Protein AF-A0A2S0XID5-F1 (afdb_monomer)

Sequence (133 aa):
MASIFAFRTRSPDRDRETDVTRFEQLARSLDQLTSEIEAERTGIRNRYEAVSANAAFLVEAMDNSEASSRRADDMDRWTESLKTCLRRIEALGRQTELIAGLRHALDTFVDEGRKADEGSSAASAPEEVRHRP

Structure (mmCIF, N/CA/C/O backbone):
data_AF-A0A2S0XID5-F1
#
_entry.id   AF-A0A2S0XID5-F1
#
loop_
_atom_site.group_PDB
_atom_site.id
_atom_site.type_symbol
_atom_site.label_atom_id
_atom_site.label_alt_id
_atom_site.label_comp_id
_atom_site.label_asym_id
_atom_site.label_entity_id
_atom_site.label_seq_id
_atom_site.pdbx_PDB_ins_code
_atom_site.Cartn_x
_atom_site.Cartn_y
_atom_site.Cartn_z
_atom_site.occupancy
_atom_site.B_iso_or_equiv
_atom_site.auth_seq_id
_atom_site.auth_comp_id
_atom_site.auth_asym_id
_atom_site.auth_atom_id
_atom_site.pdbx_PDB_model_num
ATOM 1 N N . MET A 1 1 ? -42.193 20.534 39.335 1.00 39.78 1 MET A N 1
ATOM 2 C CA . MET A 1 1 ? -41.598 20.569 37.981 1.00 39.78 1 MET A CA 1
ATOM 3 C C . MET A 1 1 ? -40.272 19.816 38.043 1.00 39.78 1 MET A C 1
ATOM 5 O O . MET A 1 1 ? -39.252 20.428 38.319 1.00 39.78 1 MET A O 1
ATOM 9 N N . ALA A 1 2 ? -40.297 18.483 37.934 1.00 44.16 2 ALA A N 1
ATOM 10 C CA . ALA A 1 2 ? -39.084 17.663 37.983 1.00 44.16 2 ALA A CA 1
ATOM 11 C C . ALA A 1 2 ? -38.532 17.486 36.560 1.00 44.16 2 ALA A C 1
ATOM 13 O 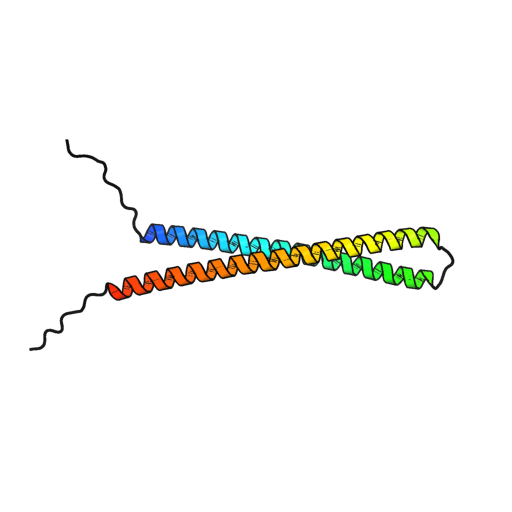O . ALA A 1 2 ? -39.276 17.186 35.631 1.00 44.16 2 ALA A O 1
ATOM 14 N N . SER A 1 3 ? -37.240 17.762 36.421 1.00 50.66 3 SER A N 1
ATOM 15 C CA . SER A 1 3 ? -36.472 17.859 35.180 1.00 50.66 3 SER A CA 1
ATOM 16 C C . SER A 1 3 ? -36.488 16.561 34.355 1.00 50.66 3 SER A C 1
ATOM 18 O O . SER A 1 3 ? -36.149 15.501 34.870 1.00 50.66 3 SER A O 1
ATOM 20 N N . ILE A 1 4 ? -36.851 16.655 33.068 1.00 58.62 4 ILE A N 1
ATOM 21 C CA . ILE A 1 4 ? -36.935 15.539 32.094 1.00 58.62 4 ILE A CA 1
ATOM 22 C C . ILE A 1 4 ? -35.609 15.366 31.317 1.00 58.62 4 ILE A C 1
ATOM 24 O O . ILE A 1 4 ? -35.557 14.759 30.252 1.00 58.62 4 ILE A O 1
ATOM 28 N N . PHE A 1 5 ? -34.479 15.826 31.857 1.00 55.66 5 PHE A N 1
ATOM 29 C CA . PHE A 1 5 ? -33.171 15.415 31.336 1.00 55.66 5 PHE A CA 1
ATOM 30 C C . PHE A 1 5 ? -32.805 14.027 31.870 1.00 55.66 5 PHE A C 1
ATOM 32 O O . PHE A 1 5 ? -31.845 13.853 32.615 1.00 55.66 5 PHE A O 1
ATOM 39 N N . ALA A 1 6 ? -33.591 13.020 31.490 1.00 58.75 6 ALA A N 1
ATOM 40 C CA . ALA A 1 6 ? -33.155 11.639 31.586 1.00 58.75 6 ALA A CA 1
ATOM 41 C C . ALA A 1 6 ? -32.039 11.456 30.552 1.00 58.75 6 ALA A C 1
ATOM 43 O O . ALA A 1 6 ? -32.308 11.242 29.368 1.00 58.75 6 ALA A O 1
ATOM 44 N N . PHE A 1 7 ? -30.787 11.597 30.990 1.00 59.16 7 PHE A N 1
ATOM 45 C CA . PHE A 1 7 ? -29.628 11.114 30.249 1.00 59.16 7 PHE A CA 1
ATOM 46 C C . PHE A 1 7 ? -29.895 9.632 29.961 1.00 59.16 7 PHE A C 1
ATOM 48 O O . PHE A 1 7 ? -29.824 8.793 30.856 1.00 59.16 7 PHE A O 1
ATOM 55 N N . ARG A 1 8 ? -30.326 9.309 28.736 1.00 60.53 8 ARG A N 1
ATOM 56 C CA . ARG A 1 8 ? -30.505 7.922 28.303 1.00 60.53 8 ARG A CA 1
ATOM 57 C C . ARG A 1 8 ? -29.113 7.356 28.097 1.00 60.53 8 ARG A C 1
ATOM 59 O O . ARG A 1 8 ? -28.554 7.466 27.010 1.00 60.53 8 ARG A O 1
ATOM 66 N N . THR A 1 9 ? -28.537 6.828 29.168 1.00 64.31 9 THR A N 1
ATOM 67 C CA . THR A 1 9 ? -27.243 6.159 29.135 1.00 64.31 9 THR A CA 1
ATOM 68 C C . THR A 1 9 ? -27.354 4.998 28.155 1.00 64.31 9 THR A C 1
ATOM 70 O O . THR A 1 9 ? -28.196 4.112 28.313 1.00 64.31 9 THR A O 1
ATOM 73 N N . ARG A 1 10 ? -26.578 5.064 27.073 1.00 67.19 10 ARG A N 1
ATOM 74 C CA . ARG A 1 10 ? -26.537 4.019 26.051 1.00 67.19 10 ARG A CA 1
ATOM 75 C C . ARG A 1 10 ? -25.951 2.751 26.682 1.00 67.19 10 ARG A C 1
ATOM 77 O O . ARG A 1 10 ? -25.130 2.839 27.591 1.00 67.19 10 ARG A O 1
ATOM 84 N N . SER A 1 11 ? -26.422 1.577 26.261 1.00 78.56 11 SER A N 1
ATOM 85 C CA . SER A 1 11 ? -25.926 0.306 26.798 1.00 78.56 11 SER A CA 1
ATOM 86 C C . SER A 1 11 ? -24.463 0.096 26.377 1.00 78.56 11 SER A C 1
ATOM 88 O O . SER A 1 11 ? -24.213 0.134 25.166 1.00 78.56 11 SER A O 1
ATOM 90 N N . PRO A 1 12 ? -23.542 -0.207 27.309 1.00 80.06 12 PRO A N 1
ATOM 91 C CA . PRO A 1 12 ? -22.128 -0.452 27.007 1.00 80.06 12 PRO A CA 1
ATOM 92 C C . PRO A 1 12 ? -21.903 -1.486 25.895 1.00 80.06 12 PRO A C 1
ATOM 94 O O . PRO A 1 12 ? -21.036 -1.309 25.047 1.00 80.06 12 PRO A O 1
ATOM 97 N N . ASP A 1 13 ? -22.749 -2.516 25.826 1.00 79.88 13 ASP A N 1
ATOM 98 C CA . ASP A 1 13 ? -22.648 -3.565 24.804 1.00 79.88 13 ASP A CA 1
ATOM 99 C C . ASP A 1 13 ? -22.875 -3.046 23.378 1.00 79.88 13 ASP A C 1
ATOM 101 O O . ASP A 1 13 ? -22.225 -3.502 22.440 1.00 79.88 13 ASP A O 1
ATOM 105 N N . ARG A 1 14 ? -23.742 -2.041 23.196 1.00 82.31 14 ARG A N 1
ATOM 106 C CA . ARG A 1 14 ? -23.951 -1.423 21.874 1.00 82.31 14 ARG A CA 1
ATOM 107 C C . ARG A 1 14 ? -22.812 -0.505 21.471 1.00 82.31 14 ARG A C 1
ATOM 109 O O . ARG A 1 14 ? -22.564 -0.342 20.277 1.00 82.31 14 ARG A O 1
ATOM 116 N N . ASP A 1 15 ? -22.152 0.120 22.438 1.00 86.38 15 ASP A N 1
ATOM 117 C CA . ASP A 1 15 ? -20.970 0.925 22.148 1.00 86.38 15 ASP A CA 1
ATOM 118 C C . ASP A 1 15 ? -19.814 0.006 21.724 1.00 86.38 15 ASP A C 1
ATOM 120 O O . ASP A 1 15 ? -19.238 0.238 20.663 1.00 86.38 15 ASP A O 1
ATOM 124 N N . ARG A 1 16 ? -19.616 -1.129 22.415 1.00 83.75 16 ARG A N 1
ATOM 125 C CA . ARG A 1 16 ? -18.680 -2.191 21.996 1.00 83.75 16 ARG A CA 1
ATOM 126 C C . ARG A 1 16 ? -18.968 -2.718 20.590 1.00 83.75 16 ARG A C 1
ATOM 128 O O . ARG A 1 16 ? -18.064 -2.786 19.766 1.00 83.75 16 ARG A O 1
ATOM 135 N N . GLU A 1 17 ? -20.220 -3.058 20.285 1.00 87.12 17 GLU A N 1
ATOM 136 C CA . GLU A 1 17 ? -20.625 -3.526 18.948 1.00 87.12 17 GLU A CA 1
ATOM 137 C C . GLU A 1 17 ? -20.332 -2.474 17.860 1.00 87.12 17 GLU A C 1
ATOM 139 O O . GLU A 1 17 ? -19.851 -2.791 16.766 1.00 87.12 17 GLU A O 1
ATOM 144 N N . THR A 1 18 ? -20.578 -1.198 18.176 1.00 90.94 18 THR A N 1
ATOM 145 C CA . THR A 1 18 ? -20.274 -0.086 17.267 1.00 90.94 18 THR A CA 1
ATOM 146 C C . THR A 1 18 ? -18.766 0.029 17.032 1.00 90.94 18 THR A C 1
ATOM 148 O O . THR A 1 18 ? -18.340 0.238 15.895 1.00 90.94 18 THR A O 1
ATOM 151 N N . ASP A 1 19 ? -17.955 -0.120 18.076 1.00 91.75 19 ASP A N 1
ATOM 152 C CA . ASP A 1 19 ? -16.497 -0.038 17.981 1.00 91.75 19 ASP A CA 1
ATOM 153 C C . ASP A 1 19 ? -15.906 -1.208 17.192 1.00 91.75 19 ASP A C 1
ATOM 155 O O . ASP A 1 19 ? -15.104 -0.979 16.286 1.00 91.75 19 ASP A O 1
ATOM 159 N N . VAL A 1 20 ? -16.386 -2.436 17.417 1.00 91.50 20 VAL A N 1
ATOM 160 C CA . VAL A 1 20 ? -16.025 -3.609 16.599 1.00 91.50 20 VAL A CA 1
ATOM 161 C C . VAL A 1 20 ? -16.298 -3.338 15.120 1.00 91.50 20 VAL A C 1
ATOM 163 O O . VAL A 1 20 ? -15.405 -3.494 14.289 1.00 91.50 20 VAL A O 1
ATOM 166 N N . THR A 1 21 ? -17.489 -2.830 14.793 1.00 94.50 21 THR A N 1
ATOM 167 C CA . THR A 1 21 ? -17.864 -2.514 13.405 1.00 94.50 21 THR A CA 1
ATOM 168 C C . THR A 1 21 ? -16.921 -1.478 12.776 1.00 94.50 21 THR A C 1
ATOM 170 O O . THR A 1 21 ? -16.535 -1.602 11.610 1.00 94.50 21 THR A O 1
ATOM 173 N N . ARG A 1 22 ? -16.521 -0.449 13.538 1.00 95.94 22 ARG A N 1
ATOM 174 C CA . ARG A 1 22 ? -15.577 0.583 13.075 1.00 95.94 22 ARG A CA 1
ATOM 175 C C . ARG A 1 22 ? -14.198 -0.006 12.793 1.00 95.94 22 ARG A C 1
ATOM 177 O O . ARG A 1 22 ? -13.617 0.298 11.750 1.00 95.94 22 ARG A O 1
ATOM 184 N N . PHE A 1 23 ? -13.684 -0.850 13.684 1.00 96.56 23 PHE A N 1
ATOM 185 C CA . PHE A 1 23 ? -12.372 -1.473 13.506 1.00 96.56 23 PHE A CA 1
ATOM 186 C C . PHE A 1 23 ? -12.363 -2.467 12.347 1.00 96.56 23 PHE A C 1
ATOM 188 O O . PHE A 1 23 ? -11.428 -2.455 11.551 1.00 96.56 23 PHE A O 1
ATOM 195 N N . GLU A 1 24 ? -13.429 -3.244 12.160 1.00 96.31 24 GLU A N 1
ATOM 196 C CA . GLU A 1 24 ? -13.580 -4.119 10.992 1.00 96.31 24 GLU A CA 1
ATOM 197 C C . GLU A 1 24 ? -13.643 -3.338 9.674 1.00 96.31 24 GLU A C 1
ATOM 199 O O . GLU A 1 24 ? -13.117 -3.776 8.648 1.00 96.31 24 GLU A O 1
ATOM 204 N N . GLN A 1 25 ? -14.298 -2.176 9.662 1.00 97.88 25 GLN A N 1
ATOM 205 C CA . GLN A 1 25 ? -14.325 -1.312 8.484 1.00 97.88 25 GLN A CA 1
ATOM 206 C C . GLN A 1 25 ? -12.944 -0.720 8.177 1.00 97.88 25 GLN A C 1
ATOM 208 O O . GLN A 1 25 ? -12.542 -0.673 7.011 1.00 97.88 25 GLN A O 1
ATOM 213 N N . LEU A 1 26 ? -12.212 -0.284 9.205 1.00 97.94 26 LEU A N 1
ATOM 214 C CA . LEU A 1 26 ? -10.850 0.215 9.043 1.00 97.94 26 LEU A CA 1
ATOM 215 C C . LEU A 1 26 ? -9.908 -0.888 8.541 1.00 97.94 26 LEU A C 1
ATOM 217 O O . LEU A 1 26 ? -9.198 -0.665 7.565 1.00 97.94 26 LEU A O 1
ATOM 221 N N . ALA A 1 27 ? -9.965 -2.083 9.133 1.00 97.75 27 ALA A N 1
ATOM 222 C CA . ALA A 1 27 ? -9.195 -3.251 8.711 1.00 97.75 27 ALA A CA 1
ATOM 223 C C . ALA A 1 27 ? -9.410 -3.566 7.225 1.00 97.75 27 ALA A C 1
ATOM 225 O O . ALA A 1 27 ? -8.453 -3.590 6.455 1.00 97.75 27 ALA A O 1
ATOM 226 N N . ARG A 1 28 ? -10.673 -3.679 6.792 1.00 98.19 28 ARG A N 1
ATOM 227 C CA . ARG A 1 28 ? -11.013 -3.918 5.380 1.00 98.19 28 ARG A CA 1
ATOM 228 C C . ARG A 1 28 ? -10.490 -2.832 4.445 1.00 98.19 28 ARG A C 1
ATOM 230 O O . ARG A 1 28 ? -10.090 -3.132 3.326 1.00 98.19 28 ARG A O 1
ATOM 237 N N . SER A 1 29 ? -10.502 -1.577 4.888 1.00 98.25 29 SER A N 1
ATOM 238 C CA . SER A 1 29 ? -10.010 -0.454 4.082 1.00 98.25 29 SER A CA 1
ATOM 239 C C . SER A 1 29 ? -8.488 -0.508 3.911 1.00 98.25 29 SER A C 1
ATOM 241 O O . SER A 1 29 ? -7.984 -0.227 2.826 1.00 98.25 29 SER A O 1
ATOM 243 N N . LEU A 1 30 ? -7.758 -0.901 4.960 1.00 98.19 30 LEU A N 1
ATOM 244 C CA . LEU A 1 30 ? -6.310 -1.114 4.901 1.00 98.19 30 LEU A CA 1
ATOM 245 C C . LEU A 1 30 ? -5.963 -2.303 3.997 1.00 98.19 30 LEU A C 1
ATOM 247 O O . LEU A 1 30 ? -5.108 -2.165 3.127 1.00 98.19 30 LEU A O 1
ATOM 251 N N . ASP A 1 31 ? -6.672 -3.425 4.140 1.00 97.44 31 ASP A N 1
ATOM 252 C CA . ASP A 1 31 ? -6.455 -4.626 3.323 1.00 97.44 31 ASP A CA 1
ATOM 253 C C . ASP A 1 31 ? -6.726 -4.348 1.830 1.00 97.44 31 ASP A C 1
ATOM 255 O O . ASP A 1 31 ? -5.955 -4.756 0.956 1.00 97.44 31 ASP A O 1
ATOM 259 N N . GLN A 1 32 ? -7.785 -3.587 1.531 1.00 98.12 32 GLN A N 1
ATOM 260 C CA . GLN A 1 32 ? -8.087 -3.132 0.174 1.00 98.12 32 GLN A CA 1
ATOM 261 C C . GLN A 1 32 ? -6.942 -2.285 -0.394 1.00 98.12 32 GLN A C 1
ATOM 263 O O . GLN A 1 32 ? -6.477 -2.552 -1.503 1.00 98.12 32 GLN A O 1
ATOM 268 N N . LEU A 1 33 ? -6.439 -1.312 0.368 1.00 97.88 33 LEU A N 1
ATOM 269 C CA . LEU A 1 33 ? -5.344 -0.451 -0.077 1.00 97.88 33 LEU A CA 1
ATOM 270 C C . LEU A 1 33 ? -4.050 -1.246 -0.321 1.00 97.88 33 LEU A C 1
ATOM 272 O O . LEU A 1 33 ? -3.357 -1.009 -1.311 1.00 97.88 33 LEU A O 1
ATOM 276 N N . THR A 1 34 ? -3.748 -2.238 0.524 1.00 97.88 34 THR A N 1
ATOM 277 C CA . THR A 1 34 ? -2.638 -3.175 0.293 1.00 97.88 34 THR A CA 1
ATOM 278 C C . THR A 1 34 ? -2.802 -3.915 -1.034 1.00 97.88 34 THR A C 1
ATOM 280 O O . THR A 1 34 ? -1.843 -4.018 -1.800 1.00 97.88 34 THR A O 1
ATOM 283 N N . SER A 1 35 ? -4.010 -4.398 -1.340 1.00 97.94 35 SER A N 1
ATOM 284 C CA . SER A 1 35 ? -4.275 -5.112 -2.594 1.00 97.94 35 SER A CA 1
ATOM 285 C C . SER A 1 35 ? -4.087 -4.224 -3.832 1.00 97.94 35 SER A C 1
ATOM 287 O O . SER A 1 35 ? -3.508 -4.664 -4.826 1.00 97.94 35 SER A O 1
ATOM 289 N N . GLU A 1 36 ? -4.501 -2.957 -3.757 1.00 98.19 36 GLU A N 1
ATOM 290 C CA . GLU A 1 36 ? -4.356 -1.982 -4.842 1.00 98.19 36 GLU A CA 1
ATOM 291 C C . GLU A 1 36 ? -2.884 -1.647 -5.107 1.00 98.19 36 GLU A C 1
ATOM 293 O O . GLU A 1 36 ? -2.449 -1.617 -6.262 1.00 98.19 36 GLU A O 1
ATOM 298 N N . ILE A 1 37 ? -2.094 -1.472 -4.045 1.00 97.50 37 ILE A N 1
ATOM 299 C CA . ILE A 1 37 ? -0.653 -1.216 -4.145 1.00 97.50 37 ILE A CA 1
ATOM 300 C C . ILE A 1 37 ? 0.079 -2.407 -4.763 1.00 97.50 37 ILE A C 1
ATOM 302 O O . ILE A 1 37 ? 0.919 -2.220 -5.647 1.00 97.50 37 ILE A O 1
ATOM 306 N N . GLU A 1 38 ? -0.238 -3.635 -4.349 1.00 96.69 38 GLU A N 1
ATOM 307 C CA . GLU A 1 38 ? 0.393 -4.834 -4.913 1.00 96.69 38 GLU A CA 1
ATOM 308 C C . GLU A 1 38 ? -0.022 -5.079 -6.371 1.00 96.69 38 GLU A C 1
ATOM 310 O O . GLU A 1 38 ? 0.810 -5.473 -7.199 1.00 96.69 38 GLU A O 1
ATOM 315 N N . ALA A 1 39 ? -1.271 -4.771 -6.733 1.00 97.62 39 ALA A N 1
ATOM 316 C CA . ALA A 1 39 ? -1.723 -4.802 -8.120 1.00 97.62 39 ALA A CA 1
ATOM 317 C C . ALA A 1 39 ? -0.952 -3.788 -8.983 1.00 97.62 39 ALA A C 1
ATOM 319 O O . ALA A 1 39 ? -0.452 -4.138 -10.059 1.00 97.62 39 ALA A O 1
ATOM 320 N N . GLU A 1 40 ? -0.779 -2.553 -8.501 1.00 97.19 40 GLU A N 1
ATOM 321 C CA . GLU A 1 40 ? 0.015 -1.539 -9.198 1.00 97.19 40 GLU A CA 1
ATOM 322 C C . GLU A 1 40 ? 1.480 -1.977 -9.338 1.00 97.19 40 GLU A C 1
ATOM 324 O O . GLU A 1 40 ? 2.055 -1.911 -10.431 1.00 97.19 40 GLU A O 1
ATOM 329 N N . ARG A 1 41 ? 2.079 -2.477 -8.253 1.00 94.88 41 ARG A N 1
ATOM 330 C CA . ARG A 1 41 ? 3.462 -2.964 -8.229 1.00 94.88 41 ARG A CA 1
ATOM 331 C C . ARG A 1 41 ? 3.678 -4.089 -9.236 1.00 94.88 41 ARG A C 1
ATOM 333 O O . ARG A 1 41 ? 4.671 -4.070 -9.964 1.00 94.88 41 ARG A O 1
ATOM 340 N N . THR A 1 42 ? 2.739 -5.029 -9.313 1.00 95.19 42 THR A N 1
ATOM 341 C CA . THR A 1 42 ? 2.747 -6.122 -10.294 1.00 95.19 42 THR A CA 1
ATOM 342 C C . THR A 1 42 ? 2.670 -5.576 -11.718 1.00 95.19 42 THR A C 1
ATOM 344 O O . THR A 1 42 ? 3.484 -5.939 -12.567 1.00 95.19 42 THR A O 1
ATOM 347 N N . GLY A 1 43 ? 1.768 -4.624 -11.973 1.00 95.81 43 GLY A N 1
ATOM 348 C CA . GLY A 1 43 ? 1.657 -3.966 -13.275 1.00 95.81 43 GLY A CA 1
ATOM 349 C C . GLY A 1 43 ? 2.938 -3.236 -13.697 1.00 95.81 43 GLY A C 1
ATOM 350 O O . GLY A 1 43 ? 3.331 -3.287 -14.864 1.00 95.81 43 GLY A O 1
ATOM 351 N N . ILE A 1 44 ? 3.629 -2.578 -12.761 1.00 94.62 44 ILE A N 1
ATOM 352 C CA . ILE A 1 44 ? 4.911 -1.916 -13.037 1.00 94.62 44 ILE A CA 1
ATOM 353 C C . ILE A 1 44 ? 6.021 -2.937 -13.279 1.00 94.62 44 ILE A C 1
ATOM 355 O O . ILE A 1 44 ? 6.800 -2.742 -14.209 1.00 94.62 44 ILE A O 1
ATOM 359 N N . ARG A 1 45 ? 6.086 -4.024 -12.502 1.00 92.25 45 ARG A N 1
ATOM 360 C CA . ARG A 1 45 ? 7.084 -5.086 -12.694 1.00 92.25 45 ARG A CA 1
ATOM 361 C C . ARG A 1 45 ? 6.971 -5.715 -14.084 1.00 92.25 45 ARG A C 1
ATOM 363 O O . ARG A 1 45 ? 7.973 -5.791 -14.785 1.00 92.25 45 ARG A O 1
ATOM 370 N N . ASN A 1 46 ? 5.756 -6.017 -14.533 1.00 92.06 46 ASN A N 1
ATOM 371 C CA . ASN A 1 46 ? 5.524 -6.549 -15.879 1.00 92.06 46 ASN A CA 1
ATOM 372 C C . ASN A 1 46 ? 5.996 -5.574 -16.975 1.00 92.06 46 ASN A C 1
ATOM 374 O O . ASN A 1 46 ? 6.606 -5.981 -17.962 1.00 92.06 46 ASN A O 1
ATOM 378 N N . ARG A 1 47 ? 5.752 -4.264 -16.804 1.00 90.06 47 ARG A N 1
ATOM 379 C CA . ARG A 1 47 ? 6.256 -3.238 -17.737 1.00 90.06 47 ARG A CA 1
ATOM 380 C C . ARG A 1 47 ? 7.777 -3.119 -17.704 1.00 90.06 47 ARG A C 1
ATOM 382 O O . ARG A 1 47 ? 8.384 -2.962 -18.758 1.00 90.06 47 ARG A O 1
ATOM 389 N N . TYR A 1 48 ? 8.380 -3.191 -16.519 1.00 89.25 48 TYR A N 1
ATOM 390 C CA . TYR A 1 48 ? 9.830 -3.179 -16.352 1.00 89.25 48 TYR A CA 1
ATOM 391 C C . TYR A 1 48 ? 10.472 -4.347 -17.109 1.00 89.25 48 TYR A C 1
ATOM 393 O O . TYR A 1 48 ? 11.360 -4.111 -17.922 1.00 89.25 48 TYR A O 1
ATOM 401 N N . GLU A 1 49 ? 9.964 -5.567 -16.920 1.00 88.75 49 GLU A N 1
ATOM 402 C CA . GLU A 1 49 ? 10.459 -6.779 -17.588 1.00 88.75 49 GLU A CA 1
ATOM 403 C C . GLU A 1 49 ? 10.329 -6.695 -19.117 1.00 88.75 49 GLU A C 1
ATOM 405 O O . GLU A 1 49 ? 11.267 -7.025 -19.847 1.00 88.75 49 GLU A O 1
ATOM 410 N N . ALA A 1 50 ? 9.202 -6.177 -19.616 1.00 86.69 50 ALA A N 1
ATOM 411 C CA . ALA A 1 50 ? 8.998 -5.968 -21.047 1.00 86.69 50 ALA A CA 1
ATOM 412 C C . ALA A 1 50 ? 9.988 -4.946 -21.638 1.00 86.69 50 ALA A C 1
ATOM 414 O O . ALA A 1 50 ? 10.565 -5.178 -22.701 1.00 86.69 50 ALA A O 1
ATOM 415 N N . VAL A 1 51 ? 10.216 -3.819 -20.952 1.00 84.56 51 VAL A N 1
ATOM 416 C CA . VAL A 1 51 ? 11.174 -2.793 -21.399 1.00 84.56 51 VAL A CA 1
ATOM 417 C C . VAL A 1 51 ? 12.612 -3.308 -21.317 1.00 84.56 51 VAL A C 1
ATOM 419 O O . VAL A 1 51 ? 13.383 -3.065 -22.243 1.00 84.56 51 VAL A O 1
ATOM 422 N N . SER A 1 52 ? 12.975 -4.060 -20.273 1.00 80.12 52 SER A N 1
ATOM 423 C CA . SER A 1 52 ? 14.319 -4.635 -20.152 1.00 80.12 52 SER A CA 1
ATOM 424 C C . SER A 1 52 ? 14.605 -5.683 -21.227 1.00 80.12 52 SER A C 1
ATOM 426 O O . SER A 1 52 ? 15.703 -5.696 -21.777 1.00 80.12 52 SER A O 1
ATOM 428 N N . ALA A 1 53 ? 13.621 -6.521 -21.575 1.00 82.75 53 ALA A N 1
ATOM 429 C CA . ALA A 1 53 ? 13.766 -7.492 -22.657 1.00 82.75 53 ALA A CA 1
ATOM 430 C C . ALA A 1 53 ? 13.981 -6.790 -24.008 1.00 82.75 53 ALA A C 1
ATOM 432 O O . ALA A 1 53 ? 14.910 -7.126 -24.740 1.00 82.75 53 ALA A O 1
ATOM 433 N N . ASN A 1 54 ? 13.182 -5.759 -24.306 1.00 77.06 54 ASN A N 1
ATOM 434 C CA . ASN A 1 54 ? 13.331 -4.963 -25.528 1.00 77.06 54 ASN A CA 1
ATOM 435 C C . ASN A 1 54 ? 14.691 -4.251 -25.604 1.00 77.06 54 ASN A C 1
ATOM 437 O O . ASN A 1 54 ? 15.307 -4.225 -26.669 1.00 77.06 54 ASN A O 1
ATOM 441 N N . ALA A 1 55 ? 15.182 -3.721 -24.479 1.00 74.00 55 ALA A N 1
ATOM 442 C CA . ALA A 1 55 ? 16.504 -3.107 -24.402 1.00 74.00 55 ALA A CA 1
ATOM 443 C C . ALA A 1 55 ? 17.627 -4.116 -24.687 1.00 74.00 55 ALA A C 1
ATOM 445 O O . ALA A 1 55 ? 18.530 -3.810 -25.462 1.00 74.00 55 ALA A O 1
ATOM 446 N N . ALA A 1 56 ? 17.542 -5.332 -24.137 1.00 75.25 56 ALA A N 1
ATOM 447 C CA . ALA A 1 56 ? 18.517 -6.392 -24.399 1.00 75.25 56 ALA A CA 1
ATOM 448 C C . ALA A 1 56 ? 18.565 -6.792 -25.887 1.00 75.25 56 ALA A C 1
ATOM 450 O O . ALA A 1 56 ? 19.650 -6.918 -26.451 1.00 75.25 56 ALA A O 1
ATOM 451 N N . PHE A 1 57 ? 17.409 -6.912 -26.553 1.00 73.88 57 PHE A N 1
ATOM 452 C CA . PHE A 1 57 ? 17.356 -7.194 -27.995 1.00 73.88 57 PHE A CA 1
ATOM 453 C C . PHE A 1 57 ? 17.959 -6.078 -28.851 1.00 73.88 57 PHE A C 1
ATOM 455 O O . PHE A 1 57 ? 18.570 -6.353 -29.883 1.00 73.88 57 PHE A O 1
ATOM 462 N N . LEU A 1 58 ? 17.786 -4.815 -28.453 1.00 68.25 58 LEU A N 1
ATOM 463 C CA . LEU A 1 58 ? 18.365 -3.697 -29.193 1.00 68.25 58 LEU A CA 1
ATOM 464 C C . LEU A 1 58 ? 19.890 -3.670 -29.072 1.00 68.25 58 LEU A C 1
ATOM 466 O O . LEU A 1 58 ? 20.546 -3.392 -30.070 1.00 68.25 58 LEU A O 1
ATOM 470 N N . VAL A 1 59 ? 20.443 -3.985 -27.895 1.00 69.88 59 VAL A N 1
ATOM 471 C CA . VAL A 1 59 ? 21.898 -4.105 -27.692 1.00 69.88 59 VAL A CA 1
ATOM 472 C C . VAL A 1 59 ? 22.480 -5.188 -28.608 1.00 69.88 59 VAL A C 1
ATOM 474 O O . VAL A 1 59 ? 23.404 -4.904 -29.362 1.00 69.88 59 VAL A O 1
ATOM 477 N N . GLU A 1 60 ? 21.864 -6.371 -28.660 1.00 69.31 60 GLU A N 1
ATOM 478 C CA . GLU A 1 60 ? 22.260 -7.449 -29.585 1.00 69.31 60 GLU A CA 1
ATOM 479 C C . GLU A 1 60 ? 22.179 -7.006 -31.062 1.00 69.31 60 GLU A C 1
ATOM 481 O O . GLU A 1 60 ? 23.051 -7.292 -31.881 1.00 69.31 60 GLU A O 1
ATOM 486 N N . ALA A 1 61 ? 21.139 -6.249 -31.429 1.00 66.25 61 ALA A N 1
ATOM 487 C CA . ALA A 1 61 ? 20.983 -5.720 -32.783 1.00 66.25 61 ALA A CA 1
ATOM 488 C C . ALA A 1 61 ? 21.961 -4.574 -33.114 1.00 66.25 61 ALA A C 1
ATOM 490 O O . ALA A 1 61 ? 22.206 -4.305 -34.297 1.00 66.25 61 ALA A O 1
ATOM 491 N N . MET A 1 62 ? 22.478 -3.862 -32.105 1.00 62.00 62 MET A N 1
ATOM 492 C CA . MET A 1 62 ? 23.501 -2.821 -32.247 1.00 62.00 62 MET A CA 1
ATOM 493 C C . MET A 1 62 ? 24.877 -3.421 -32.526 1.00 62.00 62 MET A C 1
ATOM 495 O O . MET A 1 62 ? 25.561 -2.907 -33.408 1.00 62.00 62 MET A O 1
ATOM 499 N N . ASP A 1 63 ? 25.227 -4.538 -31.884 1.00 63.47 63 ASP A N 1
ATOM 500 C CA . ASP A 1 63 ? 26.465 -5.279 -32.173 1.00 63.47 63 ASP A CA 1
ATOM 501 C C . ASP A 1 63 ? 26.517 -5.797 -33.624 1.00 63.47 63 ASP A C 1
ATOM 503 O O . ASP A 1 63 ? 27.589 -6.083 -34.155 1.00 63.47 63 ASP A O 1
ATOM 507 N N .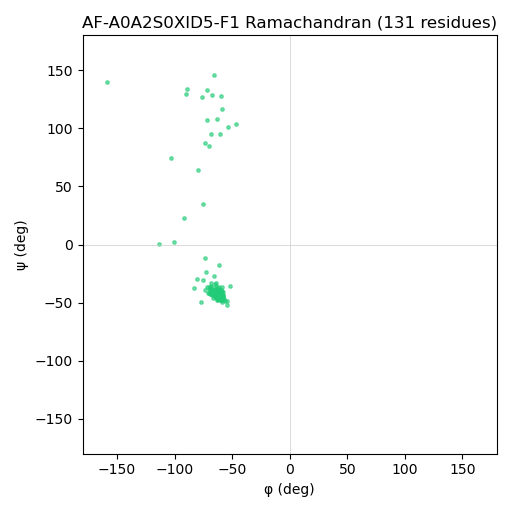 ASN A 1 64 ? 25.360 -5.855 -34.296 1.00 67.88 64 ASN A N 1
ATOM 508 C CA . ASN A 1 64 ? 25.206 -6.443 -35.622 1.00 67.88 64 ASN A CA 1
ATOM 509 C C . ASN A 1 64 ? 24.840 -5.438 -36.745 1.00 67.88 64 ASN A C 1
ATOM 511 O O . ASN A 1 64 ? 24.633 -5.865 -37.882 1.00 67.88 64 ASN A O 1
ATOM 515 N N . SER A 1 65 ? 24.690 -4.120 -36.491 1.00 60.72 65 SER A N 1
ATOM 516 C CA . SER A 1 65 ? 24.283 -3.169 -37.559 1.00 60.72 65 SER A CA 1
ATOM 517 C C . SER A 1 65 ? 24.616 -1.673 -37.334 1.00 60.72 65 SER A C 1
ATOM 519 O O . SER A 1 65 ? 24.296 -1.118 -36.285 1.00 60.72 65 SER A O 1
ATOM 521 N N . GLU A 1 66 ? 25.046 -0.968 -38.394 1.00 57.78 66 GLU A N 1
ATOM 522 C CA . GLU A 1 66 ? 25.417 0.472 -38.456 1.00 57.78 66 GLU A CA 1
ATOM 523 C C . GLU A 1 66 ? 24.245 1.498 -38.453 1.00 57.78 66 GLU A C 1
ATOM 525 O O . GLU A 1 66 ? 24.315 2.557 -39.077 1.00 57.78 66 GLU A O 1
ATOM 530 N N . ALA A 1 67 ? 23.139 1.240 -37.751 1.00 58.31 67 ALA A N 1
ATOM 531 C CA . ALA A 1 67 ? 22.012 2.184 -37.641 1.00 58.31 67 ALA A CA 1
ATOM 532 C C . ALA A 1 67 ? 22.011 2.888 -36.269 1.00 58.31 67 ALA A C 1
ATOM 534 O O . ALA A 1 67 ? 21.221 2.543 -35.391 1.00 58.31 67 ALA A O 1
ATOM 535 N N . SER A 1 68 ? 22.923 3.844 -36.060 1.00 63.41 68 SER A N 1
ATOM 536 C CA . SER A 1 68 ? 23.292 4.313 -34.712 1.00 63.41 68 SER A CA 1
ATOM 537 C C . SER A 1 68 ? 22.379 5.382 -34.090 1.00 63.41 68 SER A C 1
ATOM 539 O O . SER A 1 68 ? 22.123 5.317 -32.892 1.00 63.41 68 SER A O 1
ATOM 541 N N . SER A 1 69 ? 21.842 6.347 -34.852 1.00 64.62 69 SER A N 1
ATOM 542 C CA . SER A 1 69 ? 21.178 7.515 -34.229 1.00 64.62 69 SER A CA 1
ATOM 543 C C . SER A 1 69 ? 19.769 7.214 -33.701 1.00 64.62 69 SER A C 1
ATOM 545 O O . SER A 1 69 ? 19.471 7.485 -32.544 1.00 64.62 69 SER A O 1
ATOM 547 N N . ARG A 1 70 ? 18.901 6.593 -34.513 1.00 67.56 70 ARG A N 1
ATOM 548 C CA . ARG A 1 70 ? 17.504 6.306 -34.129 1.00 67.56 70 ARG A CA 1
ATOM 549 C C . ARG A 1 70 ? 17.410 5.296 -32.979 1.00 67.56 70 ARG A C 1
ATOM 551 O O . ARG A 1 70 ? 16.453 5.316 -32.219 1.00 67.56 70 ARG A O 1
ATOM 558 N N . ARG A 1 71 ? 18.416 4.423 -32.861 1.00 69.69 71 ARG A N 1
ATOM 559 C CA . ARG A 1 71 ? 18.522 3.413 -31.800 1.00 69.69 71 ARG A CA 1
ATOM 560 C C . ARG A 1 71 ? 19.062 3.993 -30.488 1.00 69.69 71 ARG A C 1
ATOM 562 O O . ARG A 1 71 ? 18.669 3.517 -29.429 1.00 69.69 71 ARG A O 1
ATOM 569 N N . ALA A 1 72 ? 19.894 5.037 -30.545 1.00 73.88 72 ALA A N 1
ATOM 570 C CA . ALA A 1 72 ? 20.334 5.762 -29.352 1.00 73.88 72 ALA A CA 1
ATOM 571 C C . ALA A 1 72 ? 19.155 6.460 -28.645 1.00 73.88 72 ALA A C 1
ATOM 573 O O . ALA A 1 72 ? 18.982 6.283 -27.441 1.00 73.88 72 ALA A O 1
ATOM 574 N N . ASP A 1 73 ? 18.282 7.137 -29.400 1.00 80.00 73 ASP A N 1
ATOM 575 C CA . ASP A 1 73 ? 17.081 7.790 -28.849 1.00 80.00 73 ASP A CA 1
ATOM 576 C C . ASP A 1 73 ? 16.125 6.786 -28.169 1.00 80.00 73 ASP A C 1
ATOM 578 O O . ASP A 1 73 ? 15.545 7.063 -27.113 1.00 80.00 73 ASP A O 1
ATOM 582 N N . ASP A 1 74 ? 15.963 5.591 -28.753 1.00 80.56 74 ASP A N 1
ATOM 583 C CA . ASP A 1 74 ? 15.146 4.520 -28.170 1.00 80.56 74 ASP A CA 1
ATOM 584 C C . ASP A 1 74 ? 15.748 3.989 -26.853 1.00 80.56 74 ASP A C 1
ATOM 586 O O . ASP A 1 74 ? 15.007 3.742 -25.894 1.00 80.56 74 ASP A O 1
ATOM 590 N N . MET A 1 75 ? 17.078 3.877 -26.772 1.00 80.56 75 MET A N 1
ATOM 591 C CA . MET A 1 75 ? 17.795 3.433 -25.573 1.00 80.56 75 MET A CA 1
ATOM 592 C C . MET A 1 75 ? 17.695 4.440 -24.418 1.00 80.56 75 MET A C 1
ATOM 594 O O . MET A 1 75 ? 17.447 4.042 -23.272 1.00 80.56 75 MET A O 1
ATOM 598 N N . ASP A 1 76 ? 17.803 5.738 -24.703 1.00 84.44 76 ASP A N 1
ATOM 599 C CA . ASP A 1 76 ? 17.608 6.793 -23.702 1.00 84.44 76 ASP A CA 1
ATOM 600 C C . ASP A 1 76 ? 16.171 6.790 -23.165 1.00 84.44 76 ASP A C 1
ATOM 602 O O . ASP A 1 76 ? 15.945 6.826 -21.947 1.00 84.44 76 ASP A O 1
ATOM 606 N N . ARG A 1 77 ? 15.179 6.644 -24.055 1.00 87.00 77 ARG A N 1
ATOM 607 C CA . ARG A 1 77 ? 13.762 6.559 -23.668 1.00 87.00 77 ARG A CA 1
ATOM 608 C C . ARG A 1 77 ? 13.480 5.356 -22.766 1.00 87.00 77 ARG A C 1
ATOM 610 O O . ARG A 1 77 ? 12.723 5.472 -21.794 1.00 87.00 77 ARG A O 1
ATOM 617 N N . TRP A 1 78 ? 14.055 4.193 -23.064 1.00 86.19 78 TRP A N 1
ATOM 618 C CA . TRP A 1 78 ? 13.892 3.010 -22.218 1.00 86.19 78 TRP A CA 1
ATOM 619 C C . TRP A 1 78 ? 14.604 3.155 -20.881 1.00 86.19 78 TRP A C 1
ATOM 621 O O . TRP A 1 78 ? 14.022 2.806 -19.855 1.00 86.19 78 TRP A O 1
ATOM 631 N N . THR A 1 79 ? 15.801 3.739 -20.864 1.00 86.62 79 THR A N 1
ATOM 632 C CA . THR A 1 79 ? 16.534 4.015 -19.624 1.00 86.62 79 THR A CA 1
ATOM 633 C C . THR A 1 79 ? 15.716 4.900 -18.683 1.00 86.62 79 THR A C 1
ATOM 635 O O . THR A 1 79 ? 15.593 4.593 -17.494 1.00 86.62 79 THR A O 1
ATOM 638 N N . GLU A 1 80 ? 15.092 5.961 -19.198 1.00 90.12 80 GLU A N 1
ATOM 6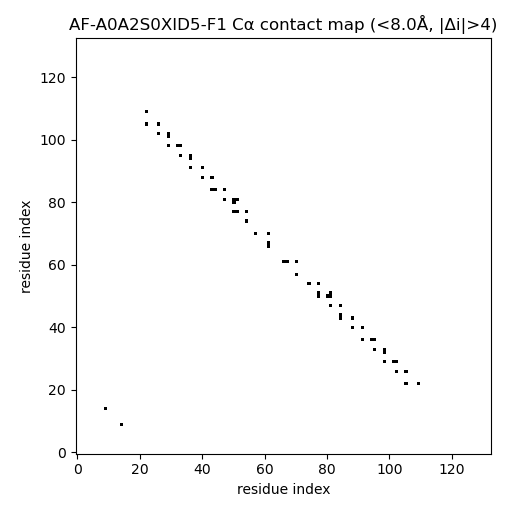39 C CA . GLU A 1 80 ? 14.246 6.832 -18.375 1.00 90.12 80 GLU A CA 1
ATOM 640 C C . GLU A 1 80 ? 12.962 6.130 -17.904 1.00 90.12 80 GLU A C 1
ATOM 642 O O . GLU A 1 80 ? 12.536 6.282 -16.752 1.00 90.12 80 GLU A O 1
ATOM 647 N N . SER A 1 81 ? 12.383 5.277 -18.753 1.00 88.44 81 SER A N 1
ATOM 648 C CA . SER A 1 81 ? 11.230 4.445 -18.387 1.00 88.44 81 SER A CA 1
ATOM 649 C C . SER A 1 81 ? 11.569 3.467 -17.253 1.00 88.44 81 SER A C 1
ATOM 651 O O . SER A 1 81 ? 10.800 3.342 -16.296 1.00 88.44 81 SER A O 1
ATOM 653 N N . LEU A 1 82 ? 12.740 2.820 -17.305 1.00 89.56 82 LEU A N 1
ATOM 654 C CA . LEU A 1 82 ? 13.219 1.910 -16.259 1.00 89.56 82 LEU A CA 1
ATOM 655 C C . LEU A 1 82 ? 13.463 2.655 -14.940 1.00 89.56 82 LEU A C 1
ATOM 657 O O . LEU A 1 82 ? 13.005 2.198 -13.891 1.00 89.56 82 LEU A O 1
ATOM 661 N N . LYS A 1 83 ? 14.101 3.834 -14.977 1.00 90.62 83 LYS A N 1
ATOM 662 C CA . LYS A 1 83 ? 14.298 4.686 -13.787 1.00 90.62 83 LYS A CA 1
ATOM 663 C C . LYS A 1 83 ? 12.969 5.077 -13.142 1.00 90.62 83 LYS A C 1
ATOM 665 O O . LYS A 1 83 ? 12.834 5.012 -11.920 1.00 90.62 83 LYS A O 1
ATOM 670 N N . THR A 1 84 ? 11.981 5.448 -13.954 1.00 92.81 84 THR A N 1
ATOM 671 C CA . THR A 1 84 ? 10.639 5.813 -13.481 1.00 92.81 84 THR A CA 1
ATOM 672 C C . THR A 1 84 ? 9.944 4.628 -12.810 1.00 92.81 84 THR A C 1
ATOM 674 O O . THR A 1 84 ? 9.390 4.779 -11.719 1.00 92.81 84 THR A O 1
ATOM 677 N N . CYS A 1 85 ? 10.036 3.434 -13.404 1.00 90.56 85 CYS A N 1
ATOM 678 C CA . CYS A 1 85 ? 9.497 2.210 -12.813 1.00 90.56 85 CYS A CA 1
ATOM 679 C C . CYS A 1 85 ? 10.140 1.907 -11.453 1.00 90.56 85 CYS A C 1
ATOM 681 O O . CYS A 1 85 ? 9.422 1.657 -10.487 1.00 90.56 85 CYS A O 1
ATOM 683 N N . LEU A 1 86 ? 11.471 1.987 -11.351 1.00 90.56 86 LEU A N 1
ATOM 684 C CA . LEU A 1 86 ? 12.196 1.720 -10.105 1.00 90.56 86 LEU A CA 1
ATOM 685 C C . LEU A 1 86 ? 11.809 2.699 -8.990 1.00 90.56 86 LEU A C 1
ATOM 687 O O . LEU A 1 86 ? 11.457 2.263 -7.895 1.00 90.56 86 LEU A O 1
ATOM 691 N N . ARG A 1 87 ? 11.779 4.008 -9.283 1.00 95.44 87 ARG A N 1
ATOM 692 C CA . ARG A 1 87 ? 11.352 5.036 -8.314 1.00 95.44 87 ARG A CA 1
ATOM 693 C C . ARG A 1 87 ? 9.934 4.787 -7.805 1.00 95.44 87 ARG A C 1
ATOM 695 O O . ARG A 1 87 ? 9.658 4.963 -6.619 1.00 95.44 87 ARG A O 1
ATOM 702 N N . ARG A 1 88 ? 9.021 4.380 -8.693 1.00 96.38 88 ARG A N 1
ATOM 703 C CA . ARG A 1 88 ? 7.638 4.091 -8.306 1.00 96.38 88 ARG A CA 1
ATOM 704 C C . ARG A 1 88 ? 7.536 2.811 -7.478 1.00 96.38 88 ARG A C 1
ATOM 706 O O . ARG A 1 88 ? 6.835 2.833 -6.475 1.00 96.38 88 ARG A O 1
ATOM 713 N N . ILE A 1 89 ? 8.258 1.743 -7.833 1.00 94.62 89 ILE A N 1
ATOM 714 C CA . ILE A 1 89 ? 8.314 0.503 -7.036 1.00 94.62 89 ILE A CA 1
ATOM 715 C C . ILE A 1 89 ? 8.810 0.790 -5.616 1.00 94.62 89 ILE A C 1
ATOM 717 O O . ILE A 1 89 ? 8.230 0.288 -4.658 1.00 94.62 89 ILE A O 1
ATOM 721 N N . GLU A 1 90 ? 9.848 1.612 -5.468 1.00 95.94 90 GLU A N 1
ATOM 722 C CA . GLU A 1 90 ? 10.379 2.000 -4.160 1.00 95.94 90 GLU A CA 1
ATOM 723 C C . GLU A 1 90 ? 9.349 2.793 -3.338 1.00 95.94 90 GLU A C 1
ATOM 725 O O . GLU A 1 90 ? 9.136 2.523 -2.156 1.00 95.94 90 GLU A O 1
ATOM 730 N N . ALA A 1 91 ? 8.657 3.744 -3.974 1.00 97.69 91 ALA A N 1
ATOM 731 C CA . ALA A 1 91 ? 7.592 4.503 -3.328 1.00 97.69 91 ALA A CA 1
ATOM 732 C C . ALA A 1 91 ? 6.422 3.609 -2.886 1.00 97.69 91 ALA A C 1
AT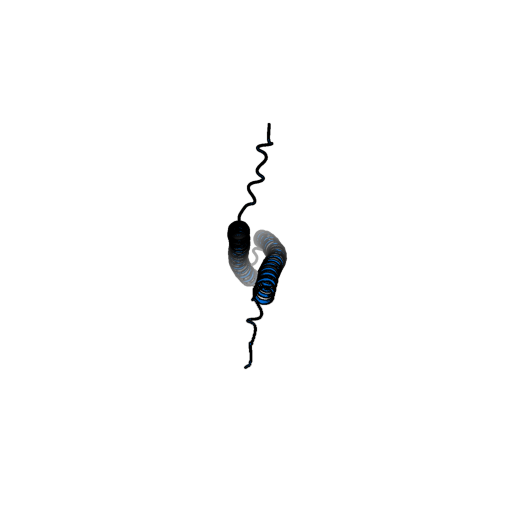OM 734 O O . ALA A 1 91 ? 5.925 3.784 -1.776 1.00 97.69 91 ALA A O 1
ATOM 735 N N . LEU A 1 92 ? 6.011 2.648 -3.720 1.00 97.44 92 LEU A N 1
ATOM 736 C CA . LEU A 1 92 ? 4.982 1.663 -3.376 1.00 97.44 92 LEU A CA 1
ATOM 737 C C . LEU A 1 92 ? 5.435 0.761 -2.221 1.00 97.44 92 LEU A C 1
ATOM 739 O O . LEU A 1 92 ? 4.645 0.505 -1.323 1.00 97.44 92 LEU A O 1
ATOM 743 N N . GLY A 1 93 ? 6.712 0.366 -2.178 1.00 96.25 93 GLY A N 1
ATOM 744 C CA . GLY A 1 93 ? 7.280 -0.386 -1.053 1.00 96.25 93 GLY A CA 1
ATOM 745 C C . GLY A 1 93 ? 7.120 0.344 0.284 1.00 96.25 93 GLY A C 1
ATOM 746 O O . GLY A 1 93 ? 6.602 -0.231 1.238 1.00 96.25 93 GLY A O 1
ATOM 747 N N . ARG A 1 94 ? 7.448 1.643 0.327 1.00 97.88 94 ARG A N 1
ATOM 748 C CA . ARG A 1 94 ? 7.221 2.478 1.522 1.00 97.88 94 ARG A CA 1
ATOM 749 C C . ARG A 1 94 ? 5.742 2.583 1.908 1.00 97.88 94 ARG A C 1
ATOM 751 O O . ARG A 1 94 ? 5.423 2.639 3.091 1.00 97.88 94 ARG A O 1
ATOM 758 N N . GLN A 1 95 ? 4.835 2.631 0.928 1.00 9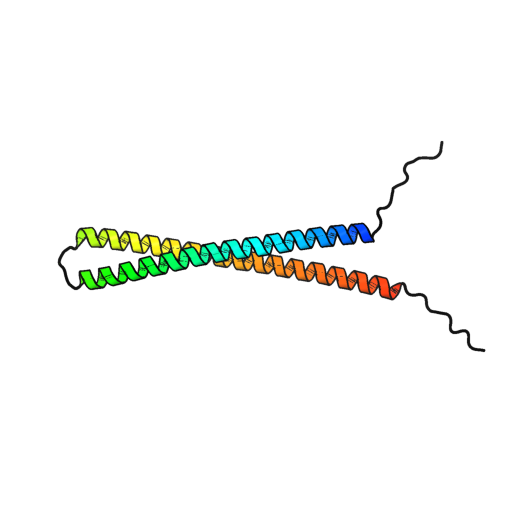8.00 95 GLN A N 1
ATOM 759 C CA . GLN A 1 95 ? 3.394 2.647 1.202 1.00 98.00 95 GLN A CA 1
ATOM 760 C C . GLN A 1 95 ? 2.923 1.317 1.802 1.00 98.00 95 GLN A C 1
ATOM 762 O O . GLN A 1 95 ? 2.188 1.335 2.787 1.00 98.00 95 GLN A O 1
ATOM 767 N N . THR A 1 96 ? 3.386 0.180 1.270 1.00 97.19 96 THR A N 1
ATOM 768 C CA . THR A 1 96 ? 3.093 -1.150 1.826 1.00 97.19 96 THR A CA 1
ATOM 769 C C . THR A 1 96 ? 3.557 -1.261 3.278 1.00 97.19 96 THR A C 1
ATOM 771 O O . THR A 1 96 ? 2.789 -1.711 4.125 1.00 97.19 96 THR A O 1
ATOM 774 N N . GLU A 1 97 ? 4.777 -0.812 3.591 1.00 97.62 97 GLU A N 1
ATOM 775 C CA . GLU A 1 97 ? 5.315 -0.817 4.960 1.00 97.62 97 GLU A CA 1
ATOM 776 C C . GLU A 1 97 ? 4.468 0.029 5.920 1.00 97.62 97 GLU A C 1
ATOM 778 O O . GLU A 1 97 ? 4.126 -0.426 7.013 1.00 97.62 97 GLU A O 1
ATOM 783 N N . LEU A 1 98 ? 4.075 1.236 5.499 1.00 98.25 98 LEU A N 1
ATOM 784 C CA . LEU A 1 98 ? 3.209 2.109 6.290 1.00 98.25 98 LEU A CA 1
ATOM 785 C C . LEU A 1 98 ? 1.863 1.439 6.599 1.00 98.25 98 LEU A C 1
ATOM 787 O O . LEU A 1 98 ? 1.420 1.442 7.747 1.00 98.25 98 LEU A O 1
ATOM 791 N N . ILE A 1 99 ? 1.213 0.860 5.590 1.00 98.25 99 ILE A N 1
ATOM 792 C CA . ILE A 1 99 ? -0.107 0.233 5.747 1.00 98.25 99 ILE A CA 1
ATOM 793 C C . ILE A 1 99 ? -0.016 -1.021 6.612 1.00 98.25 99 ILE A C 1
ATOM 795 O O . ILE A 1 99 ? -0.864 -1.215 7.481 1.00 98.25 99 ILE A O 1
ATOM 799 N N . ALA A 1 100 ? 1.029 -1.832 6.437 1.00 97.31 100 ALA A N 1
ATOM 800 C CA . ALA A 1 100 ? 1.285 -2.984 7.295 1.00 97.31 100 ALA A CA 1
ATOM 801 C C . ALA A 1 100 ? 1.468 -2.561 8.763 1.00 97.31 100 ALA A C 1
ATOM 803 O O . ALA A 1 100 ? 0.899 -3.182 9.662 1.00 97.31 100 ALA A O 1
ATOM 804 N N . GLY A 1 101 ? 2.187 -1.460 9.006 1.00 98.06 101 GLY A N 1
ATOM 805 C CA . GLY A 1 101 ? 2.327 -0.871 10.337 1.00 98.06 101 GLY A CA 1
ATOM 806 C C . GLY A 1 101 ? 0.989 -0.426 10.937 1.00 98.06 101 GLY A C 1
ATOM 807 O O . GLY A 1 101 ? 0.696 -0.746 12.088 1.00 98.06 101 GLY A O 1
ATOM 808 N N . LEU A 1 102 ? 0.142 0.250 10.153 1.00 98.19 102 LEU A N 1
ATOM 809 C CA . LE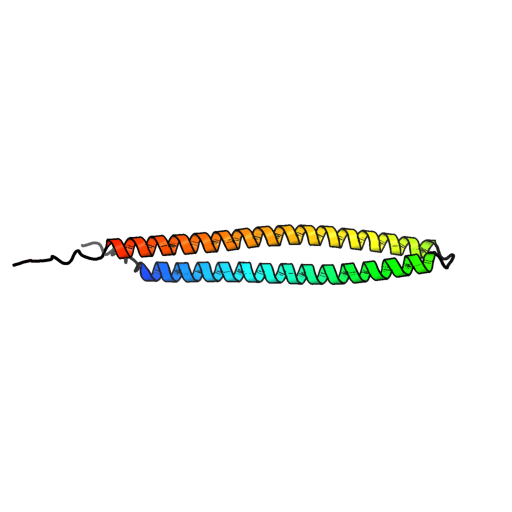U A 1 102 ? -1.201 0.657 10.587 1.00 98.19 102 LEU A CA 1
ATOM 810 C C . LEU A 1 102 ? -2.103 -0.545 10.888 1.00 98.19 102 LEU A C 1
ATOM 812 O O . LEU A 1 102 ? -2.833 -0.526 11.879 1.00 98.19 102 LEU A O 1
ATOM 816 N N . ARG A 1 103 ? -2.037 -1.600 10.067 1.00 97.94 103 ARG A N 1
ATOM 817 C CA . ARG A 1 103 ? -2.806 -2.833 10.276 1.00 97.94 103 ARG A CA 1
ATOM 818 C C . ARG A 1 103 ? -2.404 -3.512 11.581 1.00 97.94 103 ARG A C 1
ATOM 820 O O . ARG A 1 103 ? -3.275 -3.838 12.381 1.00 97.94 103 ARG A O 1
ATOM 827 N N . HIS A 1 104 ? -1.101 -3.641 11.825 1.00 97.88 104 HIS A N 1
ATOM 828 C CA . HIS A 1 104 ? -0.574 -4.236 13.049 1.00 97.88 104 HIS A CA 1
ATOM 829 C C . HIS A 1 104 ? -0.925 -3.423 14.303 1.00 97.88 104 HIS A C 1
ATOM 831 O O . HIS A 1 104 ? -1.300 -3.993 15.330 1.00 97.88 104 HIS A O 1
ATOM 837 N N . ALA A 1 105 ? -0.847 -2.092 14.221 1.00 97.88 105 ALA A N 1
ATOM 838 C CA . ALA A 1 105 ? -1.255 -1.211 15.311 1.00 97.88 105 ALA A CA 1
ATOM 839 C C . ALA A 1 105 ? -2.754 -1.352 15.625 1.00 97.88 105 ALA A C 1
ATOM 841 O O . ALA A 1 105 ? -3.132 -1.399 16.794 1.00 97.88 105 ALA A O 1
ATOM 842 N N . LEU A 1 106 ? -3.599 -1.471 14.594 1.00 97.31 106 LEU A N 1
ATOM 843 C CA . LEU A 1 106 ? -5.032 -1.709 14.758 1.00 97.31 106 LEU A CA 1
ATOM 844 C C . LEU A 1 106 ? -5.313 -3.054 15.437 1.00 97.31 106 LEU A C 1
ATOM 846 O O . LEU A 1 106 ? -6.088 -3.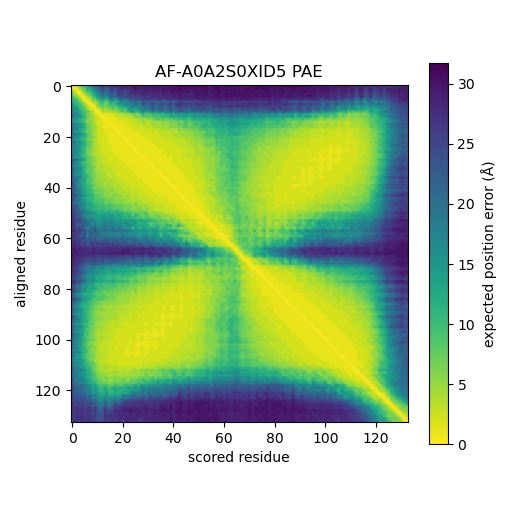092 16.388 1.00 97.31 106 LEU A O 1
ATOM 850 N N . ASP A 1 107 ? -4.680 -4.135 14.981 1.00 96.00 107 ASP A N 1
ATOM 851 C CA . ASP A 1 107 ? -4.865 -5.464 15.578 1.00 96.00 107 ASP A CA 1
ATOM 852 C C . ASP A 1 107 ? -4.434 -5.477 17.050 1.00 96.00 107 ASP A C 1
ATOM 854 O O . ASP A 1 107 ? -5.170 -5.958 17.909 1.00 96.00 107 ASP A O 1
ATOM 858 N N . THR A 1 108 ? -3.294 -4.850 17.356 1.00 96.56 108 THR A N 1
ATOM 859 C CA . THR A 1 108 ? -2.802 -4.707 18.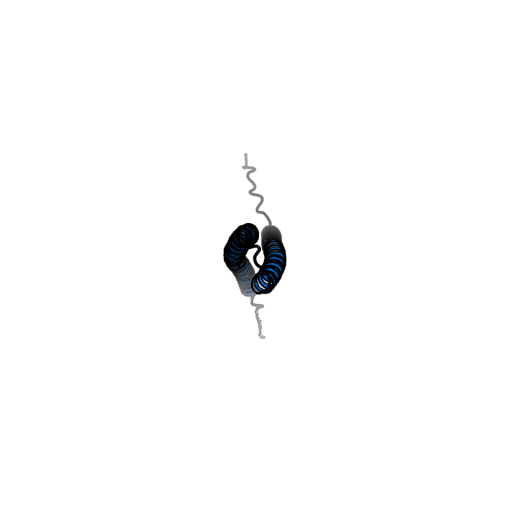734 1.00 96.56 108 THR A CA 1
ATOM 860 C C . THR A 1 108 ? -3.799 -3.945 19.606 1.00 96.56 108 THR A C 1
ATOM 862 O O . THR A 1 108 ? -4.142 -4.406 20.691 1.00 96.56 108 THR A O 1
ATOM 865 N N . PHE A 1 109 ? -4.319 -2.815 19.117 1.00 94.25 109 PHE A N 1
ATOM 866 C CA . PHE A 1 109 ? -5.299 -2.007 19.842 1.00 94.25 109 PHE A CA 1
ATOM 867 C C . PHE A 1 109 ? -6.597 -2.779 20.127 1.00 94.25 109 PHE A C 1
ATOM 869 O O . PHE A 1 109 ? -7.129 -2.729 21.237 1.00 94.25 109 PHE A O 1
ATOM 876 N N . VAL A 1 110 ? -7.105 -3.519 19.137 1.00 93.31 110 VAL A N 1
ATOM 877 C CA . VAL A 1 110 ? -8.319 -4.335 19.289 1.00 93.31 110 VAL A CA 1
ATOM 878 C C . VAL A 1 110 ? -8.098 -5.465 20.298 1.00 93.31 110 VAL A C 1
ATOM 880 O O . VAL A 1 110 ? -8.964 -5.715 21.139 1.00 93.31 110 VAL A O 1
ATOM 883 N N . ASP A 1 111 ? -6.944 -6.129 20.260 1.00 91.00 111 ASP A N 1
ATOM 884 C CA . ASP A 1 111 ? -6.620 -7.219 21.182 1.00 91.00 111 ASP A CA 1
ATOM 885 C C . ASP A 1 111 ? -6.391 -6.735 22.620 1.00 91.00 111 ASP A C 1
ATOM 887 O O . ASP A 1 111 ? -6.801 -7.405 23.572 1.00 91.00 111 ASP A O 1
ATOM 891 N N . GLU A 1 112 ? -5.781 -5.564 22.807 1.00 91.06 112 GLU A N 1
ATOM 892 C CA . GLU A 1 112 ? -5.667 -4.916 24.118 1.00 91.06 112 GLU A CA 1
ATOM 893 C C . GLU A 1 112 ? -7.043 -4.550 24.689 1.00 91.06 112 GLU A C 1
ATOM 895 O O . GLU A 1 112 ? -7.313 -4.826 25.861 1.00 91.06 112 GLU A O 1
ATOM 900 N N . GLY A 1 113 ? -7.939 -4.011 23.854 1.00 86.81 113 GLY A N 1
ATOM 901 C CA . GLY A 1 113 ? -9.322 -3.719 24.235 1.00 86.81 113 GLY A CA 1
ATOM 902 C C . GLY A 1 113 ? -10.086 -4.962 24.703 1.00 86.81 113 GLY A C 1
ATOM 903 O O . GLY A 1 113 ? -10.746 -4.924 25.742 1.00 86.81 113 GLY A O 1
ATOM 904 N N . ARG A 1 114 ? -9.936 -6.095 24.001 1.00 84.00 114 ARG A N 1
ATOM 905 C CA . ARG A 1 114 ? -10.549 -7.379 24.396 1.00 84.00 114 ARG A CA 1
ATOM 906 C C . ARG A 1 114 ? -10.050 -7.872 25.755 1.00 84.00 114 ARG A C 1
ATOM 908 O 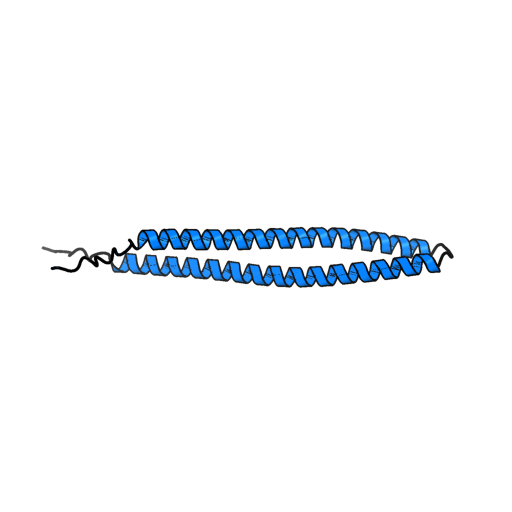O . ARG A 1 114 ? -10.858 -8.229 26.608 1.00 84.00 114 ARG A O 1
ATOM 915 N N . LYS A 1 115 ? -8.732 -7.842 25.987 1.00 84.62 115 LYS A N 1
ATOM 916 C CA . LYS A 1 115 ? -8.129 -8.271 27.265 1.00 84.62 115 LYS A CA 1
ATOM 917 C C . LYS A 1 115 ? -8.603 -7.419 28.445 1.00 84.62 115 LYS A C 1
ATOM 919 O O . LYS A 1 115 ? -8.813 -7.946 29.537 1.00 84.62 115 LYS A O 1
ATOM 924 N N . ALA A 1 116 ? -8.770 -6.112 28.238 1.00 80.62 116 ALA A N 1
ATOM 925 C CA . ALA A 1 116 ? -9.286 -5.210 29.266 1.00 80.62 116 ALA A CA 1
ATOM 926 C C . ALA A 1 116 ? -10.744 -5.537 29.645 1.00 80.62 116 ALA A C 1
ATOM 928 O O . ALA A 1 116 ? -11.084 -5.553 30.832 1.00 80.62 116 ALA A O 1
ATOM 929 N N . ASP A 1 117 ? -11.583 -5.859 28.658 1.00 78.44 117 ASP A N 1
ATOM 930 C CA . ASP A 1 117 ? -12.977 -6.258 28.882 1.00 78.44 117 ASP A CA 1
ATOM 931 C C . ASP A 1 117 ? -13.091 -7.612 29.614 1.00 78.44 117 ASP A C 1
ATOM 933 O O . ASP A 1 117 ? -13.881 -7.746 30.554 1.00 78.44 117 ASP A O 1
ATOM 937 N N . GLU A 1 118 ? -12.265 -8.599 29.256 1.00 74.44 118 GLU A N 1
ATOM 938 C CA . GLU A 1 118 ? -12.214 -9.908 29.929 1.00 74.44 118 GLU A CA 1
ATOM 939 C C . GLU A 1 118 ? -11.776 -9.791 31.401 1.00 74.44 118 GLU A C 1
ATOM 941 O O . GLU A 1 118 ? -12.383 -10.399 32.289 1.00 74.44 118 GLU A O 1
ATOM 946 N N . GLY A 1 119 ? -10.772 -8.952 31.685 1.00 70.12 119 GLY A N 1
ATOM 947 C CA . GLY A 1 119 ? -10.309 -8.681 33.050 1.00 70.12 119 GLY A CA 1
ATOM 948 C C . GLY A 1 119 ? -11.359 -7.985 33.925 1.00 70.12 119 GLY A C 1
ATOM 949 O O . GLY A 1 119 ? -11.464 -8.275 35.118 1.00 70.12 119 GLY A O 1
ATOM 950 N N . SER A 1 120 ? -12.183 -7.110 33.338 1.00 62.44 120 SER A N 1
ATOM 951 C CA . SER A 1 120 ? -13.291 -6.444 34.037 1.00 62.44 120 SER A CA 1
ATOM 952 C C . SER A 1 120 ? -14.454 -7.401 34.345 1.00 62.44 120 SER A C 1
ATOM 954 O O . SER A 1 120 ? -15.057 -7.328 35.422 1.00 62.44 120 SER A O 1
ATOM 956 N N . SER A 1 121 ? -14.735 -8.346 33.441 1.00 60.22 121 SER A N 1
ATOM 957 C CA . SER A 1 121 ? -15.772 -9.366 33.633 1.00 60.22 121 SER A CA 1
ATOM 958 C C . SER A 1 121 ? -15.411 -10.372 34.736 1.00 60.22 121 SER A C 1
ATOM 960 O O . SER A 1 121 ? -16.255 -10.679 35.579 1.00 60.22 121 SER A O 1
ATOM 962 N N . ALA A 1 122 ? -14.150 -10.816 34.807 1.00 59.94 122 ALA A N 1
ATOM 963 C CA . ALA A 1 122 ? -13.683 -11.755 35.833 1.00 59.94 122 ALA A CA 1
ATOM 964 C C . ALA A 1 122 ? -13.660 -11.157 37.256 1.00 59.94 122 ALA A C 1
ATOM 966 O O . ALA A 1 122 ? -13.930 -11.865 38.224 1.00 59.94 122 ALA A O 1
ATOM 967 N N . ALA A 1 123 ? -13.390 -9.854 37.395 1.00 59.00 123 ALA A N 1
ATOM 968 C CA . ALA A 1 123 ? -13.388 -9.159 38.688 1.00 59.00 123 ALA A CA 1
ATOM 969 C C . ALA A 1 123 ? -14.798 -8.914 39.271 1.00 59.00 123 ALA A C 1
ATOM 971 O O . ALA A 1 123 ? -14.921 -8.542 40.436 1.00 59.00 123 ALA A O 1
ATOM 972 N N . SER A 1 124 ? -15.854 -9.116 38.475 1.00 57.50 124 SER A N 1
ATOM 973 C CA . SER A 1 124 ? -17.247 -8.838 38.858 1.00 57.50 124 SER A CA 1
ATOM 974 C C . SER A 1 124 ? -18.044 -10.089 39.273 1.00 57.50 124 SER A C 1
ATOM 976 O O . SER A 1 124 ? -19.234 -9.981 39.569 1.00 57.50 124 SER A O 1
ATOM 978 N N . ALA A 1 125 ? -17.429 -11.279 39.298 1.00 47.06 125 ALA A N 1
ATOM 979 C CA . ALA A 1 125 ? -18.089 -12.504 39.754 1.00 47.06 125 ALA A CA 1
ATOM 980 C C . ALA A 1 125 ? -18.189 -12.532 41.298 1.00 47.06 125 ALA A C 1
ATOM 982 O O . ALA A 1 125 ? -17.166 -12.363 41.965 1.00 47.06 125 ALA A O 1
ATOM 983 N N . PRO A 1 126 ? -19.382 -12.735 41.898 1.00 49.81 126 PRO A N 1
ATOM 984 C CA . PRO A 1 126 ? -19.535 -12.715 43.347 1.00 49.81 126 PRO A CA 1
ATOM 985 C C . PRO A 1 126 ? -18.913 -13.963 43.982 1.00 49.81 126 PRO A C 1
ATOM 987 O O . PRO A 1 126 ? -19.154 -15.091 43.554 1.00 49.81 126 PRO A O 1
ATOM 990 N N . GLU A 1 127 ? -18.131 -13.734 45.036 1.00 47.75 127 GLU A N 1
ATOM 991 C CA . GLU A 1 127 ? -17.626 -14.743 45.961 1.00 47.75 127 GLU A CA 1
ATOM 992 C C . GLU A 1 127 ? -18.822 -15.435 46.634 1.00 47.75 127 GLU A C 1
ATOM 994 O O . GLU A 1 127 ? -19.425 -14.923 47.579 1.00 47.75 127 GLU A O 1
ATOM 999 N N . GLU A 1 128 ? -19.234 -16.578 46.083 1.00 47.59 128 GLU A N 1
ATOM 1000 C CA . GLU A 1 128 ? -20.287 -17.409 46.654 1.00 47.59 128 GLU A CA 1
ATOM 1001 C C . GLU A 1 128 ? -19.822 -17.907 48.030 1.00 47.59 128 GLU A C 1
ATOM 1003 O O . GLU A 1 128 ? -18.909 -18.726 48.171 1.00 47.59 128 GLU A O 1
ATOM 1008 N N . VAL A 1 129 ? -20.449 -17.332 49.055 1.00 52.84 129 VAL A N 1
ATOM 1009 C CA . VAL A 1 129 ? -20.273 -17.598 50.481 1.00 52.84 129 VAL A CA 1
ATOM 1010 C C . VAL A 1 129 ? -20.282 -19.106 50.736 1.00 52.84 129 VAL A C 1
ATOM 1012 O O . VAL A 1 129 ? -21.333 -19.747 50.778 1.00 52.84 129 VAL A O 1
ATOM 1015 N N . ARG A 1 130 ? -19.097 -19.686 50.967 1.00 46.41 130 ARG A N 1
ATOM 1016 C CA . ARG A 1 130 ? -18.965 -21.030 51.542 1.00 46.41 130 ARG A CA 1
ATOM 1017 C C . ARG A 1 130 ? -19.393 -20.988 53.005 1.00 46.41 130 ARG A C 1
ATOM 1019 O O . ARG A 1 130 ? -18.563 -20.879 53.906 1.00 46.41 130 ARG A O 1
ATOM 1026 N N . HIS A 1 131 ? -20.694 -21.107 53.246 1.00 51.38 131 HIS A N 1
ATOM 1027 C CA . HIS A 1 131 ? -21.204 -21.433 54.569 1.00 51.38 131 HIS A CA 1
ATOM 1028 C C . HIS A 1 131 ? -20.884 -22.904 54.866 1.00 51.38 131 HIS A C 1
ATOM 1030 O O . HIS A 1 131 ? -21.449 -23.821 54.270 1.00 51.38 131 HIS A O 1
ATOM 1036 N N . ARG A 1 132 ? -19.915 -23.122 55.757 1.00 46.34 132 ARG A N 1
ATOM 1037 C CA . ARG A 1 132 ? -19.584 -24.428 56.335 1.00 46.34 132 ARG A CA 1
ATOM 1038 C C . ARG A 1 132 ? -20.436 -24.628 57.602 1.00 46.34 132 ARG A C 1
ATOM 1040 O O . ARG A 1 132 ? -20.509 -23.668 58.374 1.00 46.34 132 ARG A O 1
ATOM 1047 N N . PRO A 1 133 ? -21.074 -25.792 57.819 1.00 65.31 133 PRO A N 1
ATOM 1048 C CA . PRO A 1 133 ? -21.592 -26.158 59.135 1.00 65.31 133 PRO A CA 1
ATOM 1049 C C . PRO A 1 133 ? -20.458 -26.544 60.096 1.00 65.31 133 PRO A C 1
ATOM 1051 O O . PRO A 1 133 ? -19.391 -26.999 59.611 1.00 65.31 133 PRO A O 1
#

Foldseek 3Di:
DDDPPPPPPDDPVVVVVVVVVVLVVVLVVLVVVLVVLVVVLVVLVVVLVVLVVVLVVLVVVVVVDDPPDVSVVSNVVSVVSNVVSVVSNVVSVVVNVVSVVVNVVSVVVVVVVVVVVVVVVVVPDDDDDPDDD

Mean predicted aligned error: 11.39 Å

Secondary structure (DSSP, 8-state):
--------PPPHHHHHHHHHHHHHHHHHHHHHHHHHHHHHHHHHHHHHHHHHHHHHHHHHHHHT---HHHHHHHHHHHHHHHHHHHHHHHHHHHHHHHHHHHHHHHHHHHHHHHHHHHHHHHTTS--------

Radius of gyration: 30.57 Å; Cα contacts (8 Å, |Δi|>4): 32; chains: 1; bounding box: 68×47×98 Å

pLDDT: mean 81.56, std 16.51, range [39.78, 98.25]

Solvent-accessible surface area (backbone atoms only — not comparable to full-atom values): 7738 Å² total; per-residue (Å²): 140,82,83,84,79,72,78,77,77,74,60,69,69,59,53,51,53,51,49,52,54,51,51,55,51,50,50,52,53,50,54,50,50,50,52,53,49,52,51,51,46,50,56,43,49,56,51,44,54,52,52,52,52,54,52,53,53,49,52,60,50,50,82,72,47,97,66,62,68,76,52,48,58,53,50,54,54,47,52,53,51,48,52,52,43,51,56,48,48,53,54,47,50,55,50,50,53,53,48,52,51,52,50,52,52,48,54,51,52,54,52,52,52,51,54,55,54,53,56,56,56,65,73,67,62,78,83,76,80,82,81,73,133

Nearest PDB structures (foldseek):
  3q84-assembly1_A  TM=6.758E-01  e=5.667E-01  Homo sapiens
  3vkg-assembly2_A  TM=7.257E-01  e=9.365E-01  Dictyostelium discoideum
  8i21-assembly1_A  TM=6.463E-01  e=8.795E-01  Saccharomyces cerevisiae S288C
  7vgf-assembly1_B  TM=4.988E-01  e=6.425E-01  Homo sapiens